Protein AF-A0A0G4MPF0-F1 (afdb_monomer)

Secondary structure (DSSP, 8-state):
-HHHHHHHHHTT--S-----HHHHHHHHHHHHS--EE--TTS-HHHHHHTTEEEETTEEEEHHHHHHHHHHHHHHHHHHHHHHHHTTTSTT-----HHHHHHHHHHHH--TT-

pLDDT: mean 96.96, std 1.61, range [90.56, 98.62]

Sequence (113 aa):
MRGVFRWLVKHKHVSAVVTTAGGVEEDFIKCLGDTYMSSFSESGAGLRKKGLNRIGNLVVPNSNYREFEDWVVPIFDKMLEEQEASKGSEEEINWTPSKMINRLGKEINDERS

Foldseek 3Di:
DLQVVLVCVVVVVDDDDDDDPCVLLVQLLVLQDDKAFAAQPDDPVVCVVQQWDDDHRITDHVVSVVSSCVQVVVVVVVVVVQQVVQPPPPPRDDDDPVNSSVSVVVSSVDSSD

Solvent-accessible surface area (backbone atoms only — not comparable to full-atom values): 6787 Å² total; per-residue (Å²): 110,70,71,57,54,40,50,37,54,77,70,60,75,55,93,79,88,86,78,56,70,68,64,54,54,56,46,57,31,58,74,76,34,78,73,42,87,57,53,72,82,59,56,65,70,62,32,54,76,70,42,37,45,76,58,70,41,30,34,35,50,51,64,37,59,49,56,41,46,70,59,46,51,64,52,52,54,51,53,48,52,52,30,63,73,20,62,93,46,99,74,49,56,77,87,43,74,70,56,48,51,54,50,52,61,59,71,66,69,48,93,89,90

Nearest PDB structures (foldseek):
  6xxi-assembly1_A-2  TM=9.841E-01  e=2.385E-11  Homo sapiens
  6p4v-assembly1_B-2  TM=9.832E-01  e=5.751E-11  Homo sapiens
  7a6t-assembly1_B-2  TM=9.843E-01  e=6.521E-11  Homo sapiens
  8a0f-assembly1_B-2  TM=9.843E-01  e=6.521E-11  Homo sapiens
  6xxj-assembly1_A  TM=9.839E-01  e=1.899E-10  Homo sapiens

Radius of gyration: 17.11 Å; Cα contacts (8 Å, |Δi|>4): 82; chains: 1; bounding box: 42×24×50 Å

InterPro domains:
  IPR002773 Deoxyhypusine synthase [PF01916] (1-113)
  IPR002773 Deoxyhypusine synthase [PTHR11703] (1-113)
  IPR029035 DHS-like NAD/FAD-binding domain superfamily [SSF52467] (1-113)
  IPR036982 Deoxyhypusine synthase superfamily [G3DSA:3.40.910.10] (1-113)

Organism: Verticillium longisporum (NCBI:txid100787)

Mean predicted aligned error: 2.91 Å

Structure (mmCIF, N/CA/C/O backbone):
data_AF-A0A0G4MPF0-F1
#
_entry.id   AF-A0A0G4MPF0-F1
#
loop_
_atom_site.group_PDB
_atom_site.id
_atom_site.type_symbol
_atom_site.label_atom_id
_atom_site.label_alt_id
_atom_site.label_comp_id
_atom_site.label_asym_id
_atom_site.label_entity_id
_atom_site.label_seq_id
_atom_site.pdbx_PDB_ins_code
_atom_site.Cartn_x
_atom_site.Cartn_y
_atom_site.Cartn_z
_atom_site.occupancy
_atom_site.B_iso_or_equiv
_atom_site.auth_seq_id
_atom_site.auth_comp_id
_atom_site.auth_asym_id
_atom_site.auth_atom_id
_atom_site.pdbx_PDB_model_num
ATOM 1 N N . MET A 1 1 ? -3.662 -6.768 -13.617 1.00 90.56 1 MET A N 1
ATOM 2 C CA . MET A 1 1 ? -4.467 -7.394 -12.541 1.00 90.56 1 MET A CA 1
ATOM 3 C C . MET A 1 1 ? -5.058 -6.389 -11.552 1.00 90.56 1 MET A C 1
ATOM 5 O O . MET A 1 1 ? -6.234 -6.550 -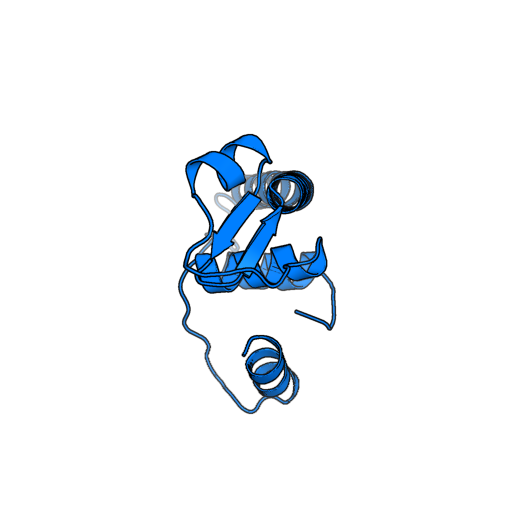11.273 1.00 90.56 1 MET A O 1
ATOM 9 N N . ARG A 1 2 ? -4.336 -5.350 -11.078 1.00 95.06 2 ARG A N 1
ATOM 10 C CA . ARG A 1 2 ? -4.858 -4.308 -10.148 1.00 95.06 2 ARG A CA 1
ATOM 11 C C . ARG A 1 2 ? -6.317 -3.901 -10.415 1.00 95.06 2 ARG A C 1
ATOM 13 O O . ARG A 1 2 ? -7.163 -4.065 -9.549 1.00 95.06 2 ARG A O 1
ATOM 20 N N . GLY A 1 3 ? -6.629 -3.477 -11.645 1.00 95.38 3 GLY A N 1
ATOM 21 C CA . GLY A 1 3 ? -7.984 -3.043 -12.012 1.00 95.38 3 GLY A CA 1
ATOM 22 C C . GLY A 1 3 ? -9.078 -4.110 -11.854 1.00 95.38 3 GLY A C 1
ATOM 23 O O . GLY A 1 3 ? -10.213 -3.758 -11.547 1.00 95.38 3 GLY A O 1
ATOM 24 N N . VAL A 1 4 ? -8.740 -5.397 -12.003 1.00 97.81 4 VAL A N 1
ATOM 25 C CA . VAL A 1 4 ? -9.663 -6.521 -11.764 1.00 97.81 4 VAL A CA 1
ATOM 26 C C . VAL A 1 4 ? -9.948 -6.660 -10.269 1.00 97.81 4 VAL A C 1
ATOM 28 O O . VAL A 1 4 ? -11.110 -6.729 -9.883 1.00 97.81 4 VAL A O 1
ATOM 31 N N . PHE A 1 5 ? -8.915 -6.639 -9.421 1.00 97.88 5 PHE A N 1
ATOM 32 C CA . PHE A 1 5 ? -9.093 -6.720 -7.966 1.00 97.88 5 PHE A CA 1
ATOM 33 C C . PHE A 1 5 ? -9.876 -5.527 -7.421 1.00 97.88 5 PHE A C 1
ATOM 35 O O . PHE A 1 5 ? -10.855 -5.728 -6.706 1.00 97.88 5 PHE A O 1
ATOM 42 N N . ARG A 1 6 ? -9.532 -4.308 -7.847 1.00 97.69 6 ARG A N 1
ATOM 43 C CA . ARG A 1 6 ? -10.292 -3.096 -7.519 1.00 97.69 6 ARG A CA 1
ATOM 44 C C . ARG A 1 6 ? -11.763 -3.231 -7.911 1.00 97.69 6 ARG A C 1
ATOM 46 O O . ARG A 1 6 ? -12.648 -2.913 -7.127 1.00 97.69 6 ARG A O 1
ATOM 53 N N . TRP A 1 7 ? -12.049 -3.745 -9.112 1.00 98.31 7 TRP A N 1
ATOM 54 C CA . TRP A 1 7 ? -13.428 -3.966 -9.553 1.00 98.31 7 TRP A CA 1
ATOM 55 C C . TRP A 1 7 ? -14.169 -4.966 -8.652 1.00 98.31 7 TRP A C 1
ATOM 57 O O . TRP A 1 7 ? -15.298 -4.685 -8.254 1.00 98.31 7 TRP A O 1
ATOM 67 N N . LEU A 1 8 ? -13.537 -6.085 -8.279 1.00 98.50 8 LEU A N 1
ATOM 68 C CA . LEU A 1 8 ? -14.129 -7.082 -7.377 1.00 98.50 8 LEU A CA 1
ATOM 69 C C . LEU A 1 8 ? -14.426 -6.503 -5.986 1.00 98.50 8 LEU A C 1
ATOM 71 O O . LEU A 1 8 ? -15.506 -6.744 -5.445 1.00 98.50 8 LEU A O 1
ATOM 75 N N . VAL A 1 9 ? -13.497 -5.724 -5.426 1.00 97.94 9 VAL A N 1
ATOM 76 C CA . VAL A 1 9 ? -13.658 -5.071 -4.117 1.00 97.94 9 VAL A CA 1
ATOM 77 C C . VAL A 1 9 ? -14.753 -4.004 -4.179 1.00 97.94 9 VAL A C 1
ATOM 79 O O . VAL A 1 9 ? -15.680 -4.034 -3.370 1.00 97.94 9 VAL A O 1
ATOM 82 N N . LYS A 1 10 ? -14.723 -3.126 -5.192 1.00 97.69 10 LYS A N 1
ATOM 83 C CA . LYS A 1 10 ? -15.719 -2.060 -5.392 1.00 97.69 10 LYS A CA 1
ATOM 84 C C . LYS A 1 10 ? -17.151 -2.594 -5.487 1.00 97.69 10 LYS A C 1
ATOM 86 O O . LYS A 1 10 ? -18.069 -1.984 -4.944 1.00 97.69 10 LYS A O 1
ATOM 91 N N . HIS A 1 11 ? -17.348 -3.739 -6.140 1.00 98.19 11 HIS A N 1
ATOM 92 C CA . HIS A 1 11 ? -18.668 -4.363 -6.309 1.00 98.19 11 HIS A CA 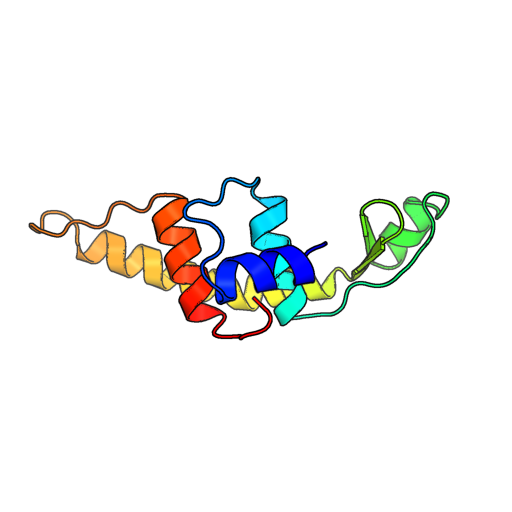1
ATOM 93 C C . HIS A 1 11 ? -18.987 -5.416 -5.239 1.00 98.19 11 HIS A C 1
ATOM 95 O O . HIS A 1 11 ? -19.965 -6.148 -5.372 1.00 98.19 11 HIS A O 1
ATOM 101 N N . LYS A 1 12 ? -18.197 -5.478 -4.156 1.00 98.00 12 LYS A N 1
ATOM 102 C CA . LYS A 1 12 ? -18.426 -6.359 -3.000 1.00 98.00 12 LYS A CA 1
ATOM 103 C C . LYS A 1 12 ? -18.518 -7.847 -3.373 1.00 98.00 12 LYS A C 1
ATOM 105 O O . LYS A 1 12 ? -19.249 -8.607 -2.744 1.00 98.00 12 LYS A O 1
ATOM 110 N N . HIS A 1 13 ? -17.753 -8.277 -4.378 1.00 98.56 13 HIS A N 1
ATOM 111 C CA . HIS A 1 13 ? -17.653 -9.688 -4.773 1.00 98.56 13 HIS A CA 1
ATOM 112 C C . HIS A 1 13 ? -16.718 -10.508 -3.874 1.00 98.56 13 HIS A C 1
ATOM 114 O O . HIS A 1 13 ? -16.654 -11.728 -4.005 1.00 98.56 13 HIS A O 1
ATOM 120 N N . VAL A 1 14 ? -15.993 -9.854 -2.966 1.00 98.25 14 VAL A N 1
ATOM 121 C CA . VAL A 1 14 ? -15.100 -10.484 -1.988 1.00 98.25 14 VAL A CA 1
ATOM 122 C C . VAL A 1 14 ? -15.387 -9.947 -0.588 1.00 98.25 14 VAL A C 1
ATOM 124 O O . VAL A 1 14 ? -15.783 -8.793 -0.431 1.00 98.25 14 VAL A O 1
ATOM 127 N N . SER A 1 15 ? -15.171 -10.780 0.431 1.00 98.06 15 SER A N 1
ATOM 128 C CA . SER A 1 15 ? -15.393 -10.418 1.843 1.00 98.06 15 SER A CA 1
ATOM 129 C C . SER A 1 15 ? -14.100 -10.196 2.629 1.00 98.06 15 SER A C 1
ATOM 131 O O . SER A 1 15 ? -14.137 -9.631 3.716 1.00 98.06 15 SER A O 1
ATOM 133 N N . ALA A 1 16 ? -12.960 -10.639 2.097 1.00 98.00 16 ALA A N 1
ATOM 134 C CA . ALA A 1 16 ? -11.654 -10.481 2.722 1.00 98.00 16 ALA A CA 1
ATOM 135 C C . ALA A 1 16 ? -10.562 -10.357 1.655 1.00 98.00 16 ALA A C 1
ATOM 137 O O . ALA A 1 16 ? -10.662 -10.947 0.578 1.00 98.00 16 ALA A O 1
ATOM 138 N N . VAL A 1 17 ? -9.509 -9.607 1.983 1.00 98.12 17 VAL A N 1
ATOM 139 C CA . VAL A 1 17 ? -8.304 -9.453 1.162 1.00 98.12 17 VAL A CA 1
ATOM 140 C C . VAL A 1 17 ? -7.096 -9.735 2.045 1.00 98.12 17 VAL A C 1
ATOM 142 O O . VAL A 1 17 ? -6.976 -9.181 3.135 1.00 98.12 17 VAL A O 1
ATOM 145 N N . VAL A 1 18 ? -6.19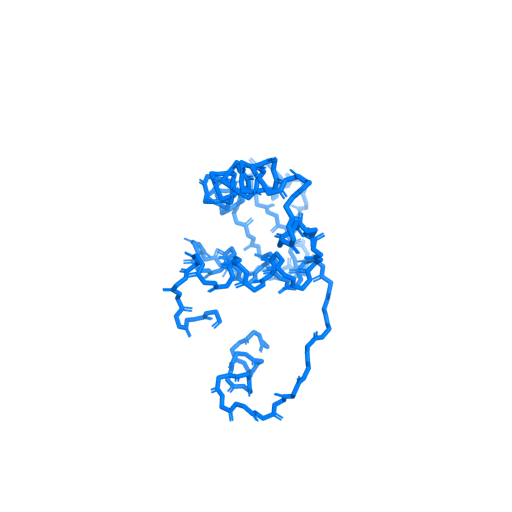7 -10.590 1.563 1.00 98.38 18 VAL A N 1
ATOM 146 C CA . VAL A 1 18 ? -4.883 -10.829 2.163 1.00 98.38 18 VAL A CA 1
ATOM 147 C C . VAL A 1 18 ? -3.852 -10.622 1.067 1.00 98.38 18 VAL A C 1
ATOM 149 O O . VAL A 1 18 ? -3.940 -11.230 0.003 1.00 98.38 18 VAL A O 1
ATOM 152 N N . THR A 1 19 ? -2.893 -9.741 1.315 1.00 98.25 19 THR A N 1
ATOM 153 C CA . THR A 1 19 ? -1.811 -9.430 0.381 1.00 98.25 19 THR A CA 1
ATOM 154 C C . THR A 1 19 ? -0.547 -9.064 1.158 1.00 98.25 19 THR A C 1
ATOM 156 O O . THR A 1 19 ? -0.592 -8.840 2.368 1.00 98.25 19 THR A O 1
ATOM 159 N N . THR A 1 20 ? 0.592 -9.029 0.474 1.00 98.31 20 THR A N 1
ATOM 160 C CA . THR A 1 20 ? 1.862 -8.547 1.028 1.00 98.31 20 THR A CA 1
ATOM 161 C C . THR A 1 20 ? 1.910 -7.016 1.041 1.00 98.31 20 THR A C 1
ATOM 163 O O . THR A 1 20 ? 1.099 -6.367 0.379 1.00 98.31 20 THR A O 1
ATOM 166 N N . ALA A 1 21 ? 2.894 -6.439 1.743 1.00 97.81 21 ALA A N 1
ATOM 167 C CA . ALA A 1 21 ? 3.130 -4.990 1.769 1.00 97.81 21 ALA A CA 1
ATOM 168 C C . ALA A 1 21 ? 3.208 -4.387 0.355 1.00 97.81 21 ALA A C 1
ATOM 170 O O . ALA A 1 21 ? 2.483 -3.443 0.058 1.00 97.81 21 ALA A O 1
ATOM 171 N N . GLY A 1 22 ? 3.960 -5.033 -0.546 1.00 96.00 22 GLY A N 1
ATOM 172 C CA . GLY A 1 22 ? 4.075 -4.630 -1.950 1.00 96.00 22 GLY A CA 1
ATOM 173 C C . GLY A 1 22 ? 2.732 -4.517 -2.678 1.00 96.00 22 GLY A C 1
ATOM 174 O O . GLY A 1 22 ? 2.556 -3.646 -3.514 1.00 96.00 22 GLY A O 1
ATOM 175 N N . GLY A 1 23 ? 1.746 -5.362 -2.355 1.00 97.00 23 GLY A N 1
ATOM 176 C CA . GLY A 1 23 ? 0.417 -5.264 -2.966 1.00 97.00 23 GLY A CA 1
ATOM 177 C C . GLY A 1 23 ? -0.426 -4.094 -2.450 1.00 97.00 23 GLY A C 1
ATOM 178 O O . GLY A 1 23 ? -1.333 -3.665 -3.154 1.00 97.00 23 GLY A O 1
ATOM 179 N N . VAL A 1 24 ? -0.134 -3.595 -1.245 1.00 98.19 24 VAL A N 1
ATOM 180 C CA . VAL A 1 24 ? -0.777 -2.409 -0.662 1.00 98.19 24 VAL A CA 1
ATOM 181 C C . VAL A 1 24 ? -0.094 -1.140 -1.166 1.00 98.19 24 VAL A C 1
ATOM 183 O O . VAL A 1 24 ? -0.752 -0.274 -1.731 1.00 98.19 24 VAL A O 1
ATOM 186 N N . GLU A 1 25 ? 1.225 -1.029 -0.988 1.00 96.94 25 GLU A N 1
ATOM 187 C CA . GLU A 1 25 ? 1.964 0.199 -1.309 1.00 96.94 25 GLU A CA 1
ATOM 188 C C . GLU A 1 25 ? 1.925 0.515 -2.811 1.00 96.94 25 GLU A C 1
ATOM 190 O O . GLU A 1 25 ? 1.685 1.657 -3.185 1.00 96.94 25 GLU A O 1
ATOM 195 N N . GLU A 1 26 ? 2.041 -0.492 -3.685 1.00 96.31 26 GLU A N 1
ATOM 196 C CA . GLU A 1 26 ? 1.968 -0.299 -5.141 1.00 96.31 26 GLU A CA 1
ATOM 197 C C . GLU A 1 26 ? 0.570 0.119 -5.620 1.00 96.31 26 GLU A C 1
ATOM 199 O O . GLU A 1 26 ? 0.432 0.651 -6.723 1.00 96.31 26 GLU A O 1
ATOM 204 N N . ASP A 1 27 ? -0.482 -0.130 -4.834 1.00 97.62 27 ASP A N 1
ATOM 205 C CA . ASP A 1 27 ? -1.815 0.386 -5.142 1.00 97.62 27 ASP A CA 1
ATOM 206 C C . ASP A 1 27 ? -1.859 1.904 -4.925 1.00 97.62 27 ASP A C 1
ATOM 208 O O . ASP A 1 27 ? -2.175 2.650 -5.855 1.00 97.62 27 ASP A O 1
ATOM 212 N N . PHE A 1 28 ? -1.419 2.367 -3.751 1.00 98.00 28 PHE A N 1
ATOM 213 C CA . PHE A 1 28 ? -1.347 3.793 -3.427 1.00 98.00 28 PHE A CA 1
ATOM 214 C C . PHE A 1 28 ? -0.365 4.546 -4.330 1.00 98.00 28 PHE A C 1
ATOM 216 O O . PHE A 1 28 ? -0.722 5.581 -4.891 1.00 98.00 28 PHE A O 1
ATOM 223 N N . ILE A 1 29 ? 0.830 3.994 -4.569 1.00 96.69 29 ILE A N 1
ATOM 224 C CA . ILE A 1 29 ? 1.842 4.579 -5.464 1.00 96.69 29 ILE A CA 1
ATOM 225 C C . ILE A 1 29 ? 1.267 4.818 -6.867 1.00 96.69 29 ILE A C 1
ATOM 227 O O . ILE A 1 29 ? 1.553 5.841 -7.484 1.00 96.69 29 ILE A O 1
ATOM 231 N N . LYS A 1 30 ? 0.405 3.925 -7.368 1.00 95.75 30 LYS A N 1
ATOM 232 C CA . LYS A 1 30 ? -0.237 4.080 -8.685 1.00 95.75 30 LYS A CA 1
ATOM 233 C C . LYS A 1 30 ? -1.385 5.087 -8.722 1.00 95.75 30 LYS A C 1
ATOM 235 O O . LYS A 1 30 ? -1.925 5.332 -9.801 1.00 95.75 30 LYS A O 1
ATOM 240 N N . CYS A 1 31 ? -1.816 5.624 -7.585 1.00 96.88 31 CYS A N 1
ATOM 241 C CA . CYS A 1 31 ? -2.676 6.807 -7.558 1.00 96.88 31 CYS A CA 1
ATOM 242 C C . CYS A 1 31 ? -1.852 8.101 -7.657 1.00 96.88 31 CYS A C 1
ATOM 244 O O . CYS A 1 31 ? -2.365 9.089 -8.184 1.00 96.88 31 CYS A O 1
ATOM 246 N N . LEU A 1 32 ? -0.589 8.068 -7.219 1.00 95.81 32 LEU A N 1
ATOM 247 C CA . LEU A 1 32 ? 0.323 9.216 -7.187 1.00 95.81 32 LEU A CA 1
ATOM 248 C C . LEU A 1 32 ? 1.119 9.368 -8.493 1.00 95.81 32 LEU A C 1
ATOM 250 O O . LEU A 1 32 ? 1.210 10.468 -9.024 1.00 95.81 32 LEU A O 1
ATOM 254 N N . GLY A 1 33 ? 1.588 8.261 -9.081 1.00 94.56 33 GLY A N 1
ATOM 255 C CA . GLY A 1 33 ? 2.367 8.293 -10.319 1.00 94.56 33 GLY A CA 1
ATOM 256 C C . GLY A 1 33 ? 2.251 7.038 -11.184 1.00 94.56 33 GLY A C 1
ATOM 257 O O . GLY A 1 33 ? 1.831 5.964 -10.749 1.00 94.56 33 GLY A O 1
ATOM 258 N N . ASP A 1 34 ? 2.664 7.167 -12.443 1.00 94.56 34 ASP A N 1
ATOM 259 C CA . ASP A 1 34 ? 2.524 6.108 -13.441 1.00 94.56 34 ASP A CA 1
ATOM 260 C C . ASP A 1 34 ? 3.612 5.025 -13.348 1.00 94.56 34 ASP A C 1
ATOM 262 O O . ASP A 1 34 ? 4.754 5.258 -12.945 1.00 94.56 34 ASP A O 1
ATOM 266 N N . THR A 1 35 ? 3.252 3.817 -13.786 1.00 94.06 35 THR A N 1
ATOM 267 C CA . THR A 1 35 ? 4.160 2.681 -14.003 1.00 94.06 35 THR A CA 1
ATOM 268 C C . THR A 1 35 ? 4.238 2.379 -15.494 1.00 94.06 35 THR A C 1
ATOM 270 O O . THR A 1 35 ? 3.209 2.323 -16.168 1.00 94.06 35 THR A O 1
ATOM 273 N N . TYR A 1 36 ? 5.4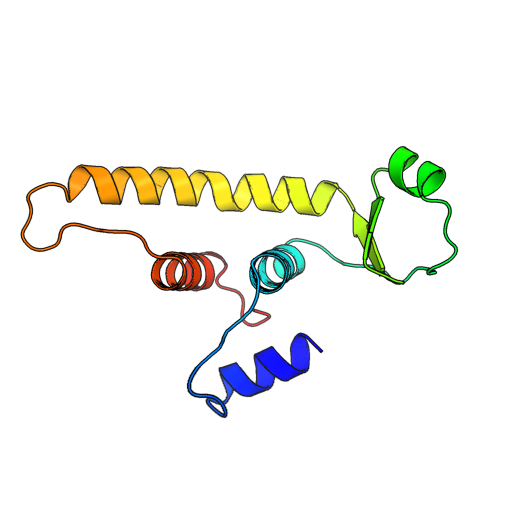37 2.110 -16.007 1.00 95.38 36 TYR A N 1
ATOM 274 C CA . TYR A 1 36 ? 5.672 1.998 -17.445 1.00 95.38 36 TYR A CA 1
ATOM 275 C C . TYR A 1 36 ? 6.104 0.593 -17.856 1.00 95.38 36 TYR A C 1
ATOM 277 O O . TYR A 1 36 ? 6.765 -0.123 -17.103 1.00 95.38 36 TYR A O 1
ATOM 285 N N . MET A 1 37 ? 5.751 0.209 -19.083 1.00 96.75 37 MET A N 1
ATOM 286 C CA . MET A 1 37 ? 6.236 -1.024 -19.700 1.00 96.75 37 MET A CA 1
ATOM 287 C C . MET A 1 37 ? 7.730 -0.931 -20.017 1.00 96.75 37 MET A C 1
ATOM 289 O O . MET A 1 37 ? 8.241 0.109 -20.423 1.00 96.75 37 MET A O 1
ATOM 293 N N . SER A 1 38 ? 8.416 -2.053 -19.846 1.00 95.00 38 SER A N 1
ATOM 294 C CA . SER A 1 38 ? 9.848 -2.235 -20.047 1.00 95.00 38 SER A CA 1
ATOM 295 C C . SER A 1 38 ? 10.129 -3.685 -20.479 1.00 95.00 38 SER A C 1
ATOM 297 O O . SER A 1 38 ? 9.222 -4.411 -20.893 1.00 95.00 38 SER A O 1
ATOM 299 N N . SER A 1 39 ? 11.381 -4.129 -20.388 1.00 95.62 39 SER A N 1
ATOM 300 C CA . SER A 1 39 ? 11.790 -5.511 -20.643 1.00 95.62 39 SER A CA 1
ATOM 301 C C . SER A 1 39 ? 12.408 -6.154 -19.403 1.00 95.62 39 SER A C 1
ATOM 303 O O . SER A 1 39 ? 13.120 -5.513 -18.628 1.00 95.62 39 SER A O 1
ATOM 305 N N . PHE A 1 40 ? 12.216 -7.468 -19.261 1.00 96.44 40 PHE A N 1
ATOM 306 C CA . PHE A 1 40 ? 12.945 -8.279 -18.281 1.00 96.44 40 PHE A CA 1
ATOM 307 C C . PHE A 1 40 ? 14.464 -8.204 -18.480 1.00 96.44 40 PHE A C 1
ATOM 309 O O . PHE A 1 40 ? 15.207 -8.325 -17.508 1.00 96.44 40 PHE A O 1
ATOM 316 N N . SER A 1 41 ? 14.916 -8.006 -19.721 1.00 96.94 41 SER A N 1
ATOM 317 C CA . SER A 1 41 ? 16.330 -7.986 -20.103 1.00 96.94 41 SER A CA 1
ATOM 318 C C . SER A 1 41 ? 17.001 -6.617 -19.960 1.00 96.94 41 SER A C 1
ATOM 320 O O . SER A 1 41 ? 18.177 -6.495 -20.297 1.00 96.94 41 SER A O 1
ATOM 322 N N . GLU A 1 42 ? 16.285 -5.584 -19.500 1.00 95.31 42 GLU A N 1
ATOM 323 C CA . GLU A 1 42 ? 16.885 -4.266 -19.269 1.00 95.31 42 GLU A CA 1
ATOM 324 C C . GLU A 1 42 ? 18.031 -4.342 -18.252 1.00 95.31 42 GLU A C 1
ATOM 326 O O . GLU A 1 42 ? 17.939 -5.005 -17.212 1.00 95.31 42 GLU A O 1
ATOM 331 N N . SER A 1 43 ? 19.119 -3.624 -18.536 1.00 96.81 43 SER A N 1
ATOM 332 C CA . SER A 1 43 ? 20.294 -3.607 -17.664 1.00 96.81 43 SER A CA 1
ATOM 333 C C . SER A 1 43 ? 19.971 -2.929 -16.333 1.00 96.81 43 SER A C 1
ATOM 335 O O . SER A 1 43 ? 19.701 -1.727 -16.285 1.00 96.81 43 SER A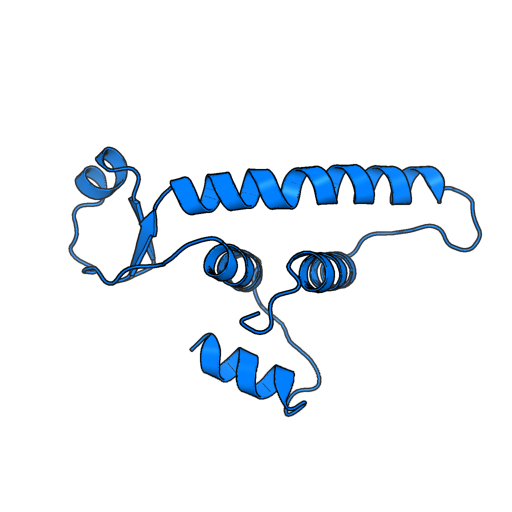 O 1
ATOM 337 N N . GLY A 1 44 ? 20.080 -3.676 -15.229 1.00 96.50 44 GLY A N 1
ATOM 338 C CA . GLY A 1 44 ? 19.840 -3.149 -13.882 1.00 96.50 44 GLY A CA 1
ATOM 339 C C . GLY A 1 44 ? 20.733 -1.953 -13.532 1.00 96.50 44 GLY A C 1
ATOM 340 O O . GLY A 1 44 ? 20.261 -0.987 -12.937 1.00 96.50 44 GLY A O 1
ATOM 341 N N . ALA A 1 45 ? 21.997 -1.959 -13.971 1.00 97.44 45 ALA A N 1
ATOM 342 C CA . ALA A 1 45 ? 22.906 -0.827 -13.779 1.00 97.44 45 ALA A CA 1
ATOM 343 C C . ALA A 1 45 ? 22.438 0.425 -14.545 1.00 97.44 45 ALA A C 1
ATOM 345 O O . ALA A 1 45 ? 22.487 1.539 -14.018 1.00 97.44 45 ALA A O 1
ATOM 346 N N . GLY A 1 46 ? 21.935 0.240 -15.770 1.00 97.25 46 GLY A N 1
ATOM 347 C CA . GLY A 1 46 ? 21.363 1.318 -16.577 1.00 97.25 46 GLY A CA 1
ATOM 348 C C . GLY A 1 46 ? 20.099 1.908 -15.951 1.00 97.25 46 GLY A C 1
ATOM 349 O O . GLY A 1 46 ? 19.976 3.129 -15.855 1.00 97.25 46 GLY A O 1
ATOM 350 N N . LEU A 1 47 ? 19.195 1.050 -15.468 1.00 97.06 47 LEU A N 1
ATOM 351 C CA . LEU A 1 47 ? 17.980 1.466 -14.765 1.00 97.06 47 LEU A CA 1
ATOM 352 C C . LEU A 1 47 ? 18.307 2.226 -13.476 1.00 97.06 47 LEU A C 1
ATOM 354 O O . LEU A 1 47 ? 17.786 3.321 -13.262 1.00 97.06 47 LEU A O 1
ATOM 358 N N . ARG A 1 48 ? 19.250 1.721 -12.669 1.00 96.44 48 ARG A N 1
ATOM 359 C CA . ARG A 1 48 ? 19.674 2.383 -11.429 1.00 96.44 48 ARG A CA 1
ATOM 360 C C . ARG A 1 48 ? 20.250 3.773 -11.690 1.00 96.44 48 ARG A C 1
ATOM 362 O O . ARG A 1 48 ? 19.895 4.705 -10.974 1.00 96.44 48 ARG A O 1
ATOM 369 N N . LYS A 1 49 ? 21.078 3.937 -12.730 1.00 96.75 49 LYS A N 1
ATOM 370 C CA . LYS A 1 49 ? 21.639 5.245 -13.122 1.00 96.75 49 LYS A CA 1
ATOM 371 C C . LYS A 1 49 ? 20.556 6.254 -13.525 1.00 96.75 49 LYS A C 1
ATOM 373 O O . LYS A 1 49 ? 20.737 7.447 -13.316 1.00 96.75 49 LYS A O 1
ATOM 378 N N . LYS A 1 50 ? 19.438 5.778 -14.081 1.00 96.25 50 LYS A N 1
ATOM 379 C CA . LYS A 1 50 ? 18.268 6.593 -14.452 1.00 96.25 50 LYS A CA 1
ATOM 380 C C . LYS A 1 50 ? 17.267 6.786 -13.306 1.00 96.25 50 LYS A C 1
ATOM 382 O O . LYS A 1 50 ? 16.281 7.486 -13.490 1.00 96.25 50 LYS A O 1
ATOM 387 N N . GLY A 1 51 ? 17.491 6.162 -12.147 1.00 96.25 51 GLY A N 1
ATOM 388 C CA . GLY A 1 51 ? 16.542 6.186 -11.036 1.00 96.25 51 GLY A CA 1
ATOM 389 C C . GLY A 1 51 ? 15.233 5.451 -11.337 1.00 96.25 51 GLY A C 1
ATOM 390 O O . GLY A 1 51 ? 14.172 5.924 -10.946 1.00 96.25 51 GLY A O 1
ATOM 391 N N . LEU A 1 52 ? 15.300 4.330 -12.057 1.00 96.81 52 LEU A N 1
ATOM 392 C CA . LEU A 1 52 ? 14.150 3.484 -12.382 1.00 96.81 52 LEU A CA 1
ATOM 393 C C . LEU A 1 52 ? 14.234 2.158 -11.613 1.00 96.81 52 LEU A C 1
ATOM 395 O O . LEU A 1 52 ? 15.248 1.459 -11.695 1.00 96.81 52 LEU A O 1
ATOM 399 N N . ASN A 1 53 ? 13.161 1.790 -10.915 1.00 95.75 53 ASN A N 1
ATOM 400 C CA . ASN A 1 53 ? 13.027 0.512 -10.214 1.00 95.75 53 ASN A CA 1
ATOM 401 C C . ASN A 1 53 ? 12.306 -0.496 -11.110 1.00 95.75 53 ASN A C 1
ATOM 403 O O . ASN A 1 53 ? 11.269 -0.180 -11.685 1.00 95.75 53 ASN A O 1
ATOM 407 N N . ARG A 1 54 ? 12.849 -1.710 -11.256 1.00 96.56 54 ARG A N 1
ATOM 408 C CA . ARG A 1 54 ? 12.280 -2.758 -12.121 1.00 96.56 54 ARG A CA 1
ATOM 409 C C . ARG A 1 54 ? 11.363 -3.689 -11.333 1.00 96.56 54 ARG A C 1
ATOM 411 O O . ARG A 1 54 ? 11.792 -4.254 -10.332 1.00 96.56 54 ARG A O 1
ATOM 418 N N . ILE A 1 55 ? 10.175 -3.951 -11.875 1.00 94.69 55 ILE A N 1
ATOM 419 C CA . ILE A 1 55 ? 9.218 -4.953 -11.389 1.00 94.69 55 ILE A CA 1
ATOM 420 C C . ILE A 1 55 ? 8.878 -5.885 -12.558 1.00 94.69 55 ILE A C 1
ATOM 422 O O . ILE A 1 55 ? 7.968 -5.628 -13.343 1.00 94.69 55 ILE A O 1
ATOM 426 N N . GLY A 1 56 ? 9.656 -6.956 -12.732 1.00 94.38 56 GLY A N 1
ATOM 427 C CA . GLY A 1 56 ? 9.527 -7.841 -13.896 1.00 94.38 56 GLY A CA 1
ATOM 428 C C . GLY A 1 56 ? 9.820 -7.107 -15.211 1.00 94.38 56 GLY A C 1
ATOM 429 O O . GLY A 1 56 ? 10.951 -6.680 -15.435 1.00 94.38 56 GLY A O 1
ATOM 430 N N . ASN A 1 57 ? 8.804 -6.959 -16.064 1.00 96.00 57 ASN A N 1
ATOM 431 C CA . ASN A 1 57 ? 8.838 -6.161 -17.297 1.00 96.00 57 ASN A CA 1
ATOM 432 C C . ASN A 1 57 ? 8.215 -4.766 -17.138 1.00 96.00 57 ASN A C 1
ATOM 434 O O . ASN A 1 57 ? 7.866 -4.137 -18.132 1.00 96.00 57 ASN A O 1
ATOM 438 N N . LEU A 1 58 ? 8.051 -4.284 -15.910 1.00 95.81 58 LEU A N 1
ATOM 439 C CA . LEU A 1 58 ? 7.620 -2.924 -15.611 1.00 95.81 58 LEU A CA 1
ATOM 440 C C . LEU A 1 58 ? 8.771 -2.129 -15.001 1.00 95.81 58 LEU A C 1
ATOM 442 O O . LEU A 1 58 ? 9.685 -2.697 -14.395 1.00 95.81 58 LEU A O 1
ATOM 446 N N . VAL A 1 59 ? 8.702 -0.809 -15.131 1.00 96.81 59 VAL A N 1
ATOM 447 C CA . VAL A 1 59 ? 9.558 0.124 -14.399 1.00 96.81 59 VAL A CA 1
ATOM 448 C C . VAL A 1 59 ? 8.729 1.191 -13.697 1.00 96.81 59 VAL A C 1
ATOM 450 O O . VAL A 1 59 ? 7.762 1.713 -14.252 1.00 96.81 59 VAL A O 1
ATOM 453 N N . VAL A 1 60 ? 9.143 1.522 -12.479 1.00 96.44 60 VAL A N 1
ATOM 454 C CA . VAL A 1 60 ? 8.571 2.576 -11.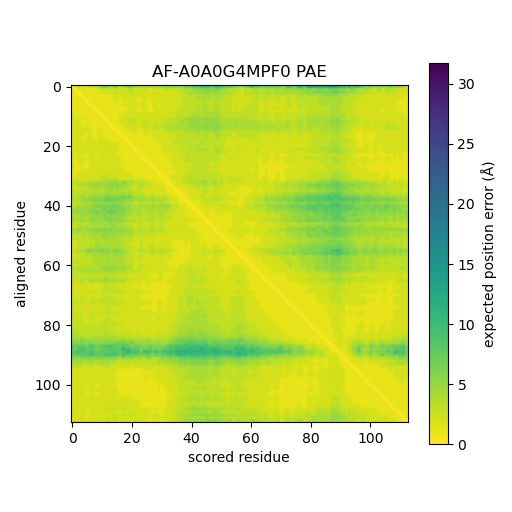640 1.00 96.44 60 VAL A CA 1
ATOM 455 C C . VAL A 1 60 ? 9.656 3.634 -11.421 1.00 96.44 60 VAL A C 1
ATOM 457 O O . VAL A 1 60 ? 10.750 3.289 -10.957 1.00 96.44 60 VAL A O 1
ATOM 460 N N . PRO A 1 61 ? 9.422 4.906 -11.777 1.00 96.94 61 PRO A N 1
ATOM 461 C CA . PRO A 1 61 ? 10.356 5.978 -11.461 1.00 96.94 61 PRO A CA 1
ATOM 462 C C . PRO A 1 61 ? 10.546 6.148 -9.949 1.00 96.94 61 PRO A C 1
ATOM 464 O O . PRO A 1 61 ? 9.594 6.080 -9.177 1.00 96.94 61 PRO A O 1
ATOM 467 N N . ASN A 1 62 ? 11.776 6.434 -9.512 1.00 94.38 62 ASN A N 1
ATOM 468 C CA . ASN A 1 62 ? 12.072 6.727 -8.105 1.00 94.38 62 ASN A CA 1
ATOM 469 C C . ASN A 1 62 ? 11.261 7.909 -7.555 1.00 94.38 62 ASN A C 1
ATOM 471 O O . ASN A 1 62 ? 11.042 7.971 -6.350 1.00 94.38 62 ASN A O 1
ATOM 475 N N . SER A 1 63 ? 10.845 8.851 -8.409 1.00 96.06 63 SER A N 1
ATOM 476 C CA . SER A 1 63 ? 9.992 9.975 -8.010 1.00 96.06 63 SER A CA 1
ATOM 477 C C . SER A 1 63 ? 8.672 9.509 -7.404 1.00 96.06 63 SER A C 1
ATOM 479 O O . SER A 1 63 ? 8.254 10.096 -6.418 1.00 96.06 63 SER A O 1
ATOM 481 N N . ASN A 1 64 ? 8.086 8.410 -7.889 1.00 95.56 64 ASN A N 1
ATOM 482 C CA . ASN A 1 64 ? 6.832 7.891 -7.345 1.00 95.56 64 ASN A CA 1
ATOM 483 C C . ASN A 1 64 ? 6.980 7.465 -5.872 1.00 95.56 64 ASN A C 1
ATOM 485 O O . ASN A 1 64 ? 6.058 7.636 -5.083 1.00 95.56 64 ASN A O 1
ATOM 489 N N . TYR A 1 65 ? 8.147 6.937 -5.479 1.00 94.19 65 TYR A N 1
ATOM 490 C CA . TYR A 1 65 ? 8.418 6.582 -4.079 1.00 94.19 65 TYR A CA 1
ATOM 491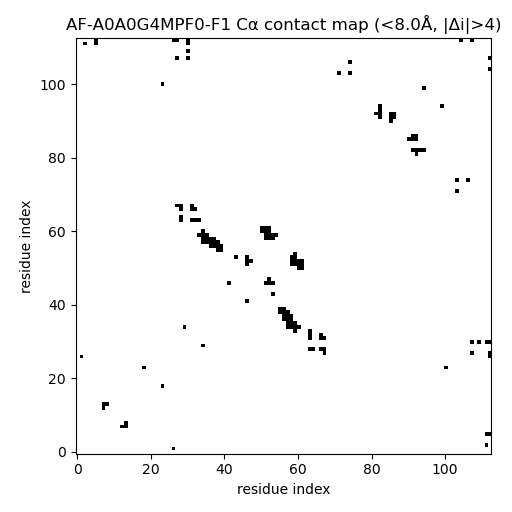 C C . TYR A 1 65 ? 8.652 7.817 -3.202 1.00 94.19 65 TYR A C 1
ATOM 493 O O . TYR A 1 65 ? 8.341 7.774 -2.019 1.00 94.19 65 TYR A O 1
ATOM 501 N N . ARG A 1 66 ? 9.162 8.917 -3.774 1.00 95.12 66 ARG A N 1
ATOM 502 C CA . ARG A 1 66 ? 9.269 10.203 -3.064 1.00 95.12 66 ARG A CA 1
ATOM 503 C C . ARG A 1 66 ? 7.894 10.823 -2.847 1.00 95.12 66 ARG A C 1
ATOM 505 O O . ARG A 1 66 ? 7.587 11.221 -1.739 1.00 95.12 66 ARG A O 1
ATOM 512 N N . GLU A 1 67 ? 7.044 10.822 -3.872 1.00 96.94 67 GLU A N 1
ATOM 513 C CA . GLU A 1 67 ? 5.656 11.287 -3.748 1.00 96.94 67 GLU A CA 1
ATOM 514 C C . GLU A 1 67 ? 4.867 10.448 -2.735 1.00 96.94 67 GLU A C 1
ATOM 516 O O . GLU A 1 67 ? 4.063 10.978 -1.973 1.00 96.94 67 GLU A O 1
ATOM 521 N N . PHE A 1 68 ? 5.120 9.137 -2.689 1.00 97.94 68 PHE A N 1
ATOM 522 C CA . PHE A 1 68 ? 4.540 8.265 -1.674 1.00 97.94 68 PHE A CA 1
ATOM 523 C C . PHE A 1 68 ? 5.027 8.594 -0.262 1.00 97.94 68 PHE A C 1
ATOM 525 O O . PHE A 1 68 ? 4.214 8.610 0.658 1.00 97.94 68 PHE A O 1
ATOM 532 N N . GLU A 1 69 ? 6.319 8.877 -0.085 1.00 97.88 69 GLU A N 1
ATOM 533 C CA . GLU A 1 69 ? 6.880 9.330 1.191 1.00 97.88 69 GLU A CA 1
ATOM 534 C C . GLU A 1 69 ? 6.237 10.652 1.640 1.00 97.88 69 GLU A C 1
ATOM 536 O O . GLU A 1 69 ? 5.708 10.722 2.750 1.00 97.88 69 GLU A O 1
ATOM 541 N N . ASP A 1 70 ? 6.182 11.646 0.747 1.00 98.12 70 ASP A N 1
ATOM 542 C CA . ASP A 1 70 ? 5.558 12.951 0.999 1.00 98.12 70 ASP A CA 1
ATOM 543 C C . ASP A 1 70 ? 4.072 12.820 1.386 1.00 98.12 70 ASP A C 1
ATOM 545 O O . ASP A 1 70 ? 3.568 13.589 2.206 1.00 98.12 70 ASP A O 1
ATOM 549 N N . TRP A 1 71 ? 3.364 11.835 0.822 1.00 98.50 71 TRP A N 1
ATOM 550 C CA . TRP A 1 71 ? 1.966 11.550 1.147 1.00 98.50 71 TRP A CA 1
ATOM 551 C C . TRP A 1 71 ? 1.796 10.787 2.470 1.00 98.50 71 TRP A C 1
ATOM 553 O O . TRP A 1 71 ? 0.923 11.127 3.268 1.00 98.50 71 TRP A O 1
ATOM 563 N N . VAL A 1 72 ? 2.601 9.749 2.718 1.00 98.44 72 VAL A N 1
ATOM 564 C CA . VAL A 1 72 ? 2.370 8.812 3.829 1.00 98.44 72 VAL A CA 1
ATOM 565 C C . VAL A 1 72 ? 2.924 9.313 5.162 1.00 98.44 72 VAL A C 1
ATOM 567 O O . VAL A 1 72 ? 2.319 9.063 6.205 1.00 98.44 72 VAL A O 1
ATOM 570 N N . VAL A 1 73 ? 4.050 10.032 5.151 1.00 98.38 73 VAL A N 1
ATOM 571 C CA . VAL A 1 73 ? 4.731 10.465 6.380 1.00 98.38 73 VAL A CA 1
ATOM 572 C C . VAL A 1 73 ? 3.844 11.376 7.241 1.00 98.38 73 VAL A C 1
ATOM 574 O O . VAL A 1 73 ? 3.664 11.048 8.415 1.00 98.38 73 VAL A O 1
ATOM 577 N N . PRO A 1 74 ? 3.173 12.416 6.701 1.00 98.62 74 PRO A N 1
ATOM 578 C CA . PRO A 1 74 ? 2.264 13.240 7.503 1.00 98.62 74 PRO A CA 1
ATOM 579 C C . PRO A 1 74 ? 1.084 12.453 8.096 1.00 98.62 74 PRO A C 1
ATOM 581 O O . PRO A 1 74 ? 0.575 12.786 9.168 1.00 98.62 74 PRO A O 1
ATOM 584 N N . ILE A 1 75 ? 0.634 11.392 7.415 1.00 98.62 75 ILE A N 1
ATOM 585 C CA . ILE A 1 75 ? -0.424 10.512 7.927 1.00 98.62 75 ILE A CA 1
ATOM 586 C C . ILE A 1 75 ? 0.107 9.703 9.112 1.00 98.62 75 ILE A C 1
ATOM 588 O O . ILE A 1 75 ? -0.598 9.551 10.109 1.00 98.62 75 ILE A O 1
ATOM 592 N N . PHE A 1 76 ? 1.340 9.202 9.028 1.00 98.62 76 PHE A N 1
ATOM 593 C CA . PHE A 1 76 ? 1.977 8.478 10.126 1.00 98.62 76 PHE A CA 1
ATOM 594 C C . PHE A 1 76 ? 2.220 9.359 11.349 1.00 98.62 76 PHE A C 1
ATOM 596 O O . PHE A 1 76 ? 1.957 8.893 12.458 1.00 98.62 76 PHE A O 1
ATOM 603 N N . ASP A 1 77 ? 2.616 10.620 11.164 1.00 98.62 77 ASP A N 1
ATOM 604 C CA . ASP A 1 77 ? 2.731 11.585 12.264 1.00 98.62 77 ASP A CA 1
ATOM 605 C C . ASP A 1 77 ? 1.390 11.732 12.995 1.00 98.62 77 ASP A C 1
ATOM 607 O O . ASP A 1 77 ? 1.303 11.541 14.208 1.00 98.62 77 ASP A O 1
ATOM 611 N N . LYS A 1 78 ? 0.303 11.936 12.244 1.00 98.62 78 LYS A N 1
ATOM 612 C CA . LYS A 1 78 ? -1.046 12.034 12.812 1.00 98.62 78 LYS A CA 1
ATOM 613 C C . LYS A 1 78 ? -1.508 10.736 13.482 1.00 98.62 78 LYS A C 1
ATOM 615 O O . LYS A 1 78 ? -2.133 10.769 14.537 1.00 98.62 78 LYS A O 1
ATOM 620 N N . MET A 1 79 ? -1.208 9.578 12.895 1.00 98.50 79 MET A N 1
ATOM 621 C CA . MET A 1 79 ? -1.522 8.278 13.499 1.00 98.50 79 MET A CA 1
ATOM 622 C C . MET A 1 79 ? -0.780 8.068 14.824 1.00 98.50 79 MET A C 1
ATOM 624 O O . MET A 1 79 ? -1.337 7.454 15.739 1.00 98.50 79 MET A O 1
ATOM 628 N N . LEU A 1 80 ? 0.459 8.554 14.932 1.00 98.38 80 LEU A N 1
ATOM 629 C CA . LEU A 1 80 ? 1.228 8.515 16.171 1.00 98.38 80 LEU A CA 1
ATOM 630 C C . LEU A 1 80 ? 0.622 9.451 17.220 1.00 98.38 80 LEU A C 1
ATOM 632 O O . LEU A 1 80 ? 0.407 9.018 18.348 1.00 98.38 80 LEU A O 1
ATOM 636 N N . GLU A 1 81 ? 0.287 10.688 16.851 1.00 98.31 81 GLU A N 1
ATOM 637 C CA . GLU A 1 81 ? -0.398 11.636 17.742 1.00 98.31 81 GLU A CA 1
ATOM 638 C C . GLU A 1 81 ? -1.713 11.062 18.288 1.00 98.31 81 GLU A C 1
ATOM 640 O O . GLU A 1 81 ? -1.952 11.100 19.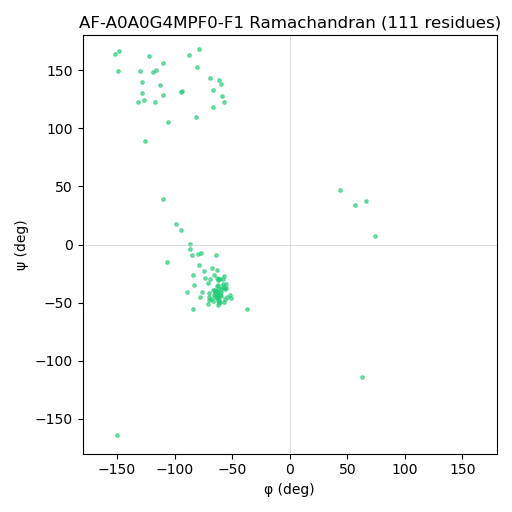495 1.00 98.31 81 GLU A O 1
ATOM 645 N N . GLU A 1 82 ? -2.542 10.476 17.417 1.00 97.88 82 GLU A N 1
ATOM 646 C CA . GLU A 1 82 ? -3.798 9.814 17.788 1.00 97.88 82 GLU A CA 1
ATOM 647 C C . GLU A 1 82 ? -3.551 8.648 18.761 1.00 97.88 82 GLU A C 1
ATOM 649 O O . GLU A 1 82 ? -4.245 8.523 19.773 1.00 97.88 82 GLU A O 1
ATOM 654 N N . GLN A 1 83 ? -2.539 7.815 18.491 1.00 98.25 83 GLN A N 1
ATOM 655 C CA . GLN A 1 83 ? -2.168 6.711 19.375 1.00 98.25 83 GLN A CA 1
ATOM 656 C C . GLN A 1 83 ? -1.731 7.218 20.755 1.00 98.25 83 GLN A C 1
ATOM 658 O O . GLN A 1 83 ? -2.248 6.740 21.764 1.00 98.25 83 GLN A O 1
ATOM 663 N N . GLU A 1 84 ? -0.823 8.192 20.817 1.00 98.00 84 GLU A N 1
ATOM 664 C CA . GLU A 1 84 ? -0.321 8.753 22.075 1.00 98.00 84 GLU A CA 1
ATOM 665 C C . GLU A 1 84 ? -1.430 9.432 22.890 1.00 98.00 84 GLU A C 1
ATOM 667 O O . GLU A 1 84 ? -1.525 9.207 24.096 1.00 98.00 84 GLU A O 1
ATOM 672 N N . ALA A 1 85 ? -2.312 10.196 22.240 1.00 97.62 85 ALA A N 1
ATOM 673 C CA . ALA A 1 85 ? -3.436 10.866 22.895 1.00 97.62 85 ALA A CA 1
ATOM 674 C C . ALA A 1 85 ? -4.475 9.887 23.469 1.00 97.62 85 ALA A C 1
ATOM 676 O O . ALA A 1 85 ? -5.174 10.219 24.425 1.00 97.62 85 ALA A O 1
ATOM 677 N N . SER A 1 86 ? -4.578 8.685 22.898 1.00 97.44 86 SER A N 1
ATOM 678 C CA . SER A 1 86 ? -5.536 7.661 23.329 1.00 97.44 86 SER A CA 1
ATOM 679 C C . SER A 1 86 ? -5.053 6.791 24.498 1.00 97.44 86 SER A C 1
ATOM 681 O O . SER A 1 86 ? -5.844 6.013 25.040 1.00 97.44 86 SER A O 1
ATOM 683 N N . LYS A 1 87 ? -3.777 6.893 24.900 1.00 96.31 87 LYS A N 1
ATOM 684 C CA . LYS A 1 87 ? -3.184 6.038 25.941 1.00 96.31 87 LYS A CA 1
ATOM 685 C C . LYS A 1 87 ? -3.924 6.152 27.271 1.00 96.31 87 LYS A C 1
ATOM 687 O O . LYS A 1 87 ? -4.094 7.248 27.801 1.00 96.31 87 LYS A O 1
ATOM 692 N N . GLY A 1 88 ? -4.319 5.011 27.837 1.00 93.44 88 GLY A N 1
ATOM 693 C CA . GLY A 1 88 ? -5.036 4.964 29.114 1.00 93.44 88 GLY A CA 1
ATOM 694 C C . GLY A 1 88 ? -6.501 5.406 29.042 1.00 93.44 88 GLY A C 1
ATOM 695 O O . GLY A 1 88 ? -7.142 5.526 30.086 1.00 93.44 88 GLY A O 1
ATOM 696 N N . SER A 1 89 ? -7.037 5.640 27.840 1.00 95.31 89 SER A N 1
ATOM 697 C CA . SER A 1 89 ? -8.473 5.822 27.618 1.00 95.31 89 SER A CA 1
ATOM 698 C C . SER A 1 89 ? -9.175 4.476 27.389 1.00 95.31 89 SER A C 1
ATOM 700 O O . SER A 1 89 ? -8.535 3.473 27.072 1.00 95.31 89 SER A O 1
ATOM 702 N N . GLU A 1 90 ? -10.505 4.444 27.513 1.00 91.69 90 GLU A N 1
ATOM 703 C CA . GLU A 1 90 ? -11.304 3.253 27.171 1.00 91.69 90 GLU A CA 1
ATOM 704 C C . GLU A 1 90 ? -11.209 2.883 25.675 1.00 91.69 90 GLU A C 1
ATOM 706 O O . GLU A 1 90 ? -11.416 1.725 25.313 1.00 91.69 90 GLU A O 1
ATOM 711 N N . GLU A 1 91 ? -10.847 3.843 24.814 1.00 92.06 91 GLU A N 1
ATOM 712 C CA . GLU A 1 91 ? -10.700 3.680 23.361 1.00 92.06 91 GLU A CA 1
ATOM 713 C C . GLU A 1 91 ? -9.230 3.756 22.905 1.00 92.06 91 GLU A C 1
ATOM 715 O O . GLU A 1 91 ? -8.913 4.331 21.863 1.00 92.06 91 GLU A O 1
ATOM 720 N N . GLU A 1 92 ? -8.307 3.172 23.676 1.00 95.38 92 GLU A N 1
ATOM 721 C CA . GLU A 1 92 ? -6.879 3.178 23.339 1.00 95.38 92 GLU A CA 1
ATOM 722 C C . GLU A 1 92 ? -6.593 2.568 21.950 1.00 95.38 92 GLU A C 1
ATOM 724 O O . GLU A 1 92 ? -6.903 1.407 21.636 1.00 95.38 92 GLU A O 1
ATOM 729 N N . ILE A 1 93 ? -5.954 3.365 21.095 1.00 97.38 93 ILE A N 1
ATOM 730 C CA . ILE A 1 93 ? -5.675 3.022 19.709 1.00 97.38 93 ILE A CA 1
ATOM 731 C C . ILE A 1 93 ? -4.431 2.146 19.650 1.00 97.38 93 ILE A C 1
ATOM 733 O O . ILE A 1 93 ? -3.301 2.590 19.801 1.00 97.38 93 ILE A O 1
ATOM 737 N N . ASN A 1 94 ? -4.656 0.880 19.321 1.00 97.00 94 ASN A N 1
ATOM 738 C CA . ASN A 1 94 ? -3.602 -0.051 18.940 1.00 97.00 94 ASN A CA 1
ATOM 739 C C . ASN A 1 94 ? -3.667 -0.282 17.429 1.00 97.00 94 ASN A C 1
ATOM 741 O O . ASN A 1 94 ? -4.585 -0.965 16.941 1.00 97.00 94 ASN A O 1
ATOM 745 N N . TRP A 1 95 ? -2.731 0.317 16.687 1.00 98.06 95 TRP A N 1
ATOM 746 C CA . TRP A 1 95 ? -2.646 0.151 15.238 1.00 98.06 95 TRP A CA 1
ATOM 747 C C . TRP A 1 95 ? -2.279 -1.289 14.872 1.00 98.06 95 TRP A C 1
ATOM 749 O O . TRP A 1 95 ? -1.351 -1.889 15.406 1.00 98.06 95 TRP A O 1
ATOM 759 N N . THR A 1 96 ? -3.019 -1.847 13.920 1.00 98.38 96 THR A N 1
ATOM 760 C CA . THR A 1 96 ? -2.739 -3.144 13.294 1.00 98.38 96 THR A CA 1
ATOM 761 C C . THR A 1 96 ? -2.586 -2.932 11.789 1.00 98.38 96 THR A C 1
ATOM 763 O O . THR A 1 96 ? -3.088 -1.924 11.277 1.00 98.38 96 THR A O 1
ATOM 766 N N . PRO A 1 97 ? -1.980 -3.875 11.040 1.00 98.56 97 PRO A N 1
ATOM 767 C CA . PRO A 1 97 ? -1.872 -3.746 9.589 1.00 98.56 97 PRO A CA 1
ATOM 768 C C . PRO A 1 97 ? -3.219 -3.455 8.911 1.00 98.56 97 PRO A C 1
ATOM 770 O O . PRO A 1 97 ? -3.311 -2.546 8.096 1.00 98.56 97 PRO A O 1
ATOM 773 N N . SER A 1 98 ? -4.300 -4.139 9.301 1.00 98.56 98 SER A N 1
ATOM 774 C CA . SER A 1 98 ? -5.631 -3.906 8.721 1.00 98.56 98 SER A CA 1
ATOM 775 C C . SER A 1 98 ? -6.215 -2.528 9.058 1.00 98.56 98 SER A C 1
ATOM 777 O O . SER A 1 98 ? -6.804 -1.898 8.180 1.00 98.56 98 SER A O 1
ATOM 779 N N . LYS A 1 99 ? -6.037 -2.027 10.291 1.00 98.50 99 LYS A N 1
ATOM 780 C CA . LYS A 1 99 ? -6.478 -0.674 10.680 1.00 98.50 99 LYS A CA 1
ATOM 781 C C . LYS A 1 99 ? -5.699 0.407 9.928 1.00 98.50 99 LYS A C 1
ATOM 783 O O . LYS A 1 99 ? -6.309 1.350 9.433 1.00 98.50 99 LYS A O 1
ATOM 788 N N . MET A 1 100 ? -4.380 0.241 9.802 1.00 98.50 100 MET A N 1
ATOM 789 C CA . MET A 1 100 ? -3.519 1.151 9.042 1.00 98.50 100 MET A CA 1
ATOM 790 C C . MET A 1 100 ? -3.912 1.167 7.562 1.00 98.50 100 MET A C 1
ATOM 792 O O . MET A 1 100 ? -4.146 2.236 7.012 1.00 98.50 100 MET A O 1
ATOM 796 N N . ILE A 1 101 ? -4.087 0.002 6.931 1.00 98.62 101 ILE A N 1
ATOM 797 C CA . ILE A 1 101 ? -4.530 -0.088 5.529 1.00 98.62 101 ILE A CA 1
ATOM 798 C C . ILE A 1 101 ? -5.905 0.569 5.345 1.00 98.62 101 ILE A C 1
ATOM 800 O O . ILE A 1 101 ? -6.109 1.298 4.378 1.00 98.62 101 ILE A O 1
ATOM 804 N N . ASN A 1 102 ? -6.843 0.372 6.281 1.00 98.44 102 ASN A N 1
ATOM 805 C CA . ASN A 1 102 ? -8.144 1.044 6.231 1.00 98.44 102 ASN A CA 1
ATOM 806 C C . ASN A 1 102 ? -8.019 2.572 6.331 1.00 98.44 102 ASN A C 1
ATOM 808 O O . ASN A 1 102 ? -8.723 3.281 5.615 1.00 98.44 102 ASN A O 1
ATOM 812 N N . ARG A 1 103 ? -7.132 3.077 7.200 1.00 98.38 103 ARG A N 1
ATOM 813 C CA . ARG A 1 103 ? -6.842 4.510 7.324 1.00 98.38 103 ARG A CA 1
ATOM 814 C C . ARG A 1 103 ? -6.252 5.064 6.029 1.00 98.38 103 ARG A C 1
ATOM 816 O O . ARG A 1 103 ? -6.806 6.011 5.487 1.00 98.38 103 ARG A O 1
ATOM 823 N N . LEU A 1 104 ? -5.207 4.435 5.500 1.00 98.56 104 LEU A N 1
ATOM 824 C CA . LEU A 1 104 ? -4.550 4.844 4.256 1.00 98.56 104 LEU A CA 1
ATOM 825 C C . LEU A 1 104 ? -5.506 4.818 3.053 1.00 98.56 104 LEU A C 1
ATOM 827 O O . LEU A 1 104 ? -5.499 5.743 2.248 1.00 98.56 104 LEU A O 1
ATOM 831 N N . GLY A 1 105 ? -6.399 3.825 2.978 1.00 98.25 105 GLY A N 1
ATOM 832 C CA . GLY A 1 105 ? -7.446 3.768 1.952 1.00 98.25 105 GLY A CA 1
ATOM 833 C C . GLY A 1 105 ? -8.452 4.925 2.022 1.00 98.25 105 GLY A C 1
ATOM 834 O O . GLY A 1 105 ? -8.979 5.336 0.993 1.00 98.25 105 GLY A O 1
ATOM 835 N N . LYS A 1 106 ? -8.700 5.493 3.211 1.00 98.44 106 LYS A N 1
ATOM 836 C CA . LYS A 1 106 ? -9.503 6.722 3.353 1.00 98.44 106 LYS A CA 1
ATOM 837 C C . LYS A 1 106 ? -8.712 7.966 2.949 1.00 98.44 106 LYS A C 1
ATOM 839 O O . LYS A 1 106 ? -9.274 8.838 2.303 1.00 98.44 106 LYS A O 1
ATOM 844 N N . GLU A 1 107 ? -7.436 8.040 3.326 1.00 98.56 107 GLU A N 1
ATOM 845 C CA . GLU A 1 107 ? -6.573 9.204 3.069 1.00 98.56 107 GLU A CA 1
ATOM 846 C C . GLU A 1 107 ? -6.202 9.349 1.584 1.00 98.56 107 GLU A C 1
ATOM 848 O O . GLU A 1 107 ? -6.092 10.470 1.095 1.00 98.56 107 GLU A O 1
ATOM 853 N N . ILE A 1 108 ? -6.046 8.244 0.838 1.00 98.31 108 ILE A N 1
ATOM 854 C CA . ILE A 1 108 ? -5.746 8.322 -0.605 1.00 98.31 108 ILE A CA 1
ATOM 855 C C . ILE A 1 108 ? -6.943 8.865 -1.398 1.00 98.31 108 ILE A C 1
ATOM 857 O O . ILE A 1 108 ?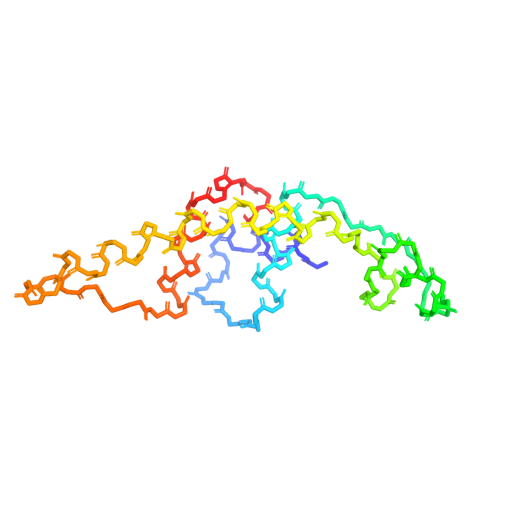 -6.750 9.508 -2.425 1.00 98.31 108 ILE A O 1
ATOM 861 N N . ASN A 1 109 ? -8.166 8.618 -0.905 1.00 98.00 109 ASN A N 1
ATOM 862 C CA . ASN A 1 109 ? -9.433 9.156 -1.407 1.00 98.00 109 ASN A CA 1
ATOM 863 C C . ASN A 1 109 ? -9.566 9.142 -2.946 1.00 98.00 109 ASN A C 1
ATOM 865 O O . ASN A 1 109 ? -9.956 10.132 -3.567 1.00 98.00 109 ASN A O 1
ATOM 869 N N . ASP A 1 110 ? -9.224 8.012 -3.567 1.00 98.00 110 ASP A N 1
ATOM 870 C CA . ASP A 1 110 ? -9.204 7.854 -5.018 1.00 98.00 110 ASP A CA 1
ATOM 871 C C . ASP A 1 110 ? -9.923 6.564 -5.428 1.00 98.00 110 ASP A C 1
ATOM 873 O O . ASP A 1 110 ? -9.531 5.470 -5.039 1.00 98.00 110 ASP A O 1
ATOM 877 N N . GLU A 1 111 ? -10.947 6.685 -6.274 1.00 96.69 111 GLU A N 1
ATOM 878 C CA . GLU A 1 111 ? -11.748 5.571 -6.810 1.00 96.69 111 GLU A CA 1
ATOM 879 C C . GLU A 1 111 ? -10.958 4.588 -7.696 1.00 96.69 111 GLU A C 1
ATOM 881 O O . GLU A 1 111 ? -11.489 3.551 -8.131 1.00 96.69 111 GLU A O 1
ATOM 886 N N . ARG A 1 112 ? -9.713 4.936 -8.043 1.00 95.94 112 ARG A N 1
ATOM 887 C CA . ARG A 1 112 ? -8.752 4.064 -8.725 1.00 95.94 112 ARG A CA 1
ATOM 888 C C . ARG A 1 112 ? -8.086 3.064 -7.768 1.00 95.94 112 ARG A C 1
ATOM 890 O O . ARG A 1 112 ? -7.550 2.080 -8.286 1.00 95.94 112 ARG A O 1
ATOM 897 N N . SER A 1 113 ? -8.146 3.300 -6.452 1.00 94.62 113 SER A N 1
ATOM 898 C CA . SER A 1 113 ? -7.718 2.395 -5.369 1.00 94.62 113 SER A CA 1
ATOM 899 C C . SER A 1 113 ? -8.816 1.394 -5.003 1.00 94.62 113 SER A C 1
ATOM 901 O O . SER A 1 113 ? -10.009 1.775 -5.037 1.00 94.62 113 SER A O 1
#